Protein AF-A0A1M6EDE4-F1 (afdb_monomer_lite)

Structure (mmCIF, N/CA/C/O backbone):
data_AF-A0A1M6EDE4-F1
#
_entry.id   AF-A0A1M6EDE4-F1
#
loop_
_atom_site.group_PDB
_atom_site.id
_atom_site.type_symbol
_atom_site.label_atom_id
_atom_site.label_alt_id
_atom_site.label_comp_id
_atom_site.label_asym_id
_atom_site.label_entity_id
_atom_site.label_seq_id
_atom_site.pdbx_PDB_ins_code
_atom_site.Cartn_x
_atom_site.Cartn_y
_atom_site.Cartn_z
_atom_site.occupancy
_atom_site.B_iso_or_equiv
_atom_site.auth_seq_id
_atom_site.auth_comp_id
_atom_site.auth_asym_id
_atom_site.auth_atom_id
_atom_site.pdbx_PDB_model_num
ATOM 1 N N . MET A 1 1 ? 7.328 -3.875 -6.597 1.00 68.38 1 MET A N 1
ATOM 2 C CA . MET A 1 1 ? 8.265 -4.661 -7.456 1.00 68.38 1 MET A CA 1
ATOM 3 C C . MET A 1 1 ? 7.604 -5.070 -8.769 1.00 68.38 1 MET A C 1
ATOM 5 O O . MET A 1 1 ? 8.219 -4.905 -9.816 1.00 68.38 1 MET A O 1
ATOM 9 N N . LEU A 1 2 ? 6.360 -5.564 -8.739 1.00 80.81 2 LEU A N 1
ATOM 10 C CA . LEU A 1 2 ? 5.590 -5.895 -9.944 1.00 80.81 2 LEU A CA 1
ATOM 11 C C . LEU A 1 2 ? 5.330 -4.663 -10.833 1.00 80.81 2 LEU A C 1
ATOM 13 O O . LEU A 1 2 ? 5.333 -4.784 -12.054 1.00 80.81 2 LEU A O 1
ATOM 17 N N . GLU A 1 3 ? 5.218 -3.469 -10.242 1.00 81.69 3 GLU A N 1
ATOM 18 C CA . GLU A 1 3 ? 5.063 -2.211 -10.985 1.00 81.69 3 GLU A CA 1
ATOM 19 C C . GLU A 1 3 ? 6.219 -1.957 -11.960 1.00 81.69 3 GLU A C 1
ATOM 21 O O . GLU A 1 3 ? 5.980 -1.637 -13.119 1.00 81.69 3 GLU A O 1
ATOM 26 N N . PHE A 1 4 ? 7.470 -2.161 -11.531 1.00 80.00 4 PHE A N 1
ATOM 27 C CA . PHE A 1 4 ? 8.650 -1.978 -12.386 1.00 80.00 4 PHE A CA 1
ATOM 28 C C . PHE A 1 4 ? 8.667 -2.971 -13.557 1.00 80.00 4 PHE A C 1
ATOM 30 O O . PHE A 1 4 ? 9.014 -2.622 -14.687 1.00 80.00 4 PHE A O 1
ATOM 37 N N . LEU A 1 5 ? 8.227 -4.205 -13.309 1.00 82.88 5 LEU A N 1
ATOM 38 C CA . LEU A 1 5 ? 8.145 -5.248 -14.327 1.00 82.88 5 LEU A CA 1
ATOM 39 C C . LEU A 1 5 ? 7.060 -4.917 -15.368 1.00 82.88 5 LEU A C 1
ATOM 41 O O . LEU A 1 5 ? 7.326 -4.977 -16.566 1.00 82.88 5 LEU A O 1
ATOM 45 N N . LEU A 1 6 ? 5.882 -4.454 -14.935 1.00 83.06 6 LEU A N 1
ATOM 46 C CA . LEU A 1 6 ? 4.827 -3.997 -15.848 1.00 83.06 6 LEU A CA 1
ATOM 47 C C . LEU A 1 6 ? 5.241 -2.753 -16.643 1.00 83.06 6 LEU A C 1
ATOM 49 O O . LEU A 1 6 ? 5.020 -2.694 -17.853 1.00 83.06 6 LEU A O 1
ATOM 53 N N . CYS A 1 7 ? 5.882 -1.780 -15.992 1.00 83.06 7 CYS A N 1
ATOM 54 C CA . CYS A 1 7 ? 6.343 -0.565 -16.658 1.00 83.06 7 CYS A CA 1
ATOM 55 C C . CYS A 1 7 ? 7.411 -0.873 -17.711 1.00 83.06 7 CYS A C 1
ATOM 57 O O . CYS A 1 7 ? 7.319 -0.366 -18.829 1.00 83.06 7 CYS A O 1
ATOM 59 N N . SER A 1 8 ? 8.383 -1.739 -17.401 1.00 82.00 8 SER A N 1
ATOM 60 C CA . SER A 1 8 ? 9.416 -2.146 -18.362 1.00 82.00 8 SER A CA 1
ATOM 61 C C . SER A 1 8 ? 8.833 -2.928 -19.545 1.00 82.00 8 SER A C 1
ATOM 63 O O . SER A 1 8 ? 9.226 -2.699 -20.688 1.00 82.00 8 SER A O 1
ATOM 65 N N . MET A 1 9 ? 7.817 -3.766 -19.330 1.00 83.94 9 MET A N 1
ATOM 66 C CA . MET A 1 9 ? 7.137 -4.444 -20.436 1.00 83.94 9 MET A CA 1
ATOM 67 C C . MET A 1 9 ? 6.401 -3.462 -21.361 1.00 83.94 9 MET A C 1
ATOM 69 O O . MET A 1 9 ? 6.399 -3.653 -22.572 1.00 83.94 9 MET A O 1
ATOM 73 N N . PHE A 1 10 ? 5.814 -2.391 -20.823 1.00 82.69 10 PHE A N 1
ATOM 74 C CA . PHE A 1 10 ? 5.058 -1.421 -21.622 1.00 82.69 10 PHE A CA 1
ATOM 75 C C . PHE A 1 10 ? 5.901 -0.333 -22.287 1.00 82.69 10 PHE A C 1
ATOM 77 O O . PHE A 1 10 ? 5.466 0.228 -23.285 1.00 82.69 10 PHE A O 1
ATOM 84 N N . THR A 1 11 ? 7.077 -0.004 -21.756 1.00 84.19 11 THR A N 1
ATOM 85 C CA . THR A 1 11 ? 7.888 1.126 -22.253 1.00 84.19 11 THR A CA 1
ATOM 86 C C . THR A 1 11 ? 9.172 0.666 -22.935 1.00 84.19 11 THR A C 1
ATOM 88 O O . THR A 1 11 ? 9.487 1.114 -24.036 1.00 84.19 11 THR A O 1
ATOM 91 N N . LEU A 1 12 ? 9.883 -0.290 -22.336 1.00 82.38 12 LEU A N 1
ATOM 92 C CA . LEU A 1 12 ? 11.162 -0.792 -22.838 1.00 82.38 12 LEU A CA 1
ATOM 93 C C . LEU A 1 12 ? 10.975 -1.750 -24.020 1.00 82.38 12 LEU A C 1
ATOM 95 O O . LEU A 1 12 ? 11.701 -1.651 -25.006 1.00 82.38 12 LEU A O 1
ATOM 99 N N . LEU A 1 13 ? 9.985 -2.645 -23.956 1.00 81.00 13 LEU A N 1
ATOM 100 C CA . LEU A 1 13 ? 9.715 -3.625 -25.014 1.00 81.00 13 LEU A CA 1
ATOM 101 C C . LEU A 1 13 ? 9.319 -2.981 -26.358 1.00 81.00 13 LEU A C 1
ATOM 103 O O . LEU A 1 13 ? 9.913 -3.363 -27.369 1.00 81.00 13 LEU A O 1
ATOM 107 N N . PRO A 1 14 ? 8.387 -2.007 -26.431 1.00 79.81 14 PRO A N 1
ATOM 108 C CA . PRO A 1 14 ? 8.054 -1.368 -27.703 1.00 79.81 14 PRO A CA 1
ATOM 109 C C . PRO A 1 14 ? 9.154 -0.437 -28.225 1.00 79.81 14 PRO A C 1
ATOM 111 O O . PRO A 1 14 ? 9.394 -0.446 -29.432 1.00 79.81 14 PRO A O 1
ATOM 114 N N . ASP A 1 15 ? 9.863 0.314 -27.368 1.00 80.44 15 ASP A N 1
ATOM 115 C CA . ASP A 1 15 ? 10.998 1.151 -27.810 1.00 80.44 15 ASP A CA 1
ATOM 116 C C . ASP A 1 15 ? 12.123 0.275 -28.386 1.00 80.44 15 ASP A C 1
ATOM 118 O O . ASP A 1 15 ? 12.702 0.571 -29.436 1.00 80.44 15 ASP A O 1
ATOM 122 N N . TYR A 1 16 ? 12.348 -0.882 -27.762 1.00 78.50 16 TYR A N 1
ATOM 123 C CA . TYR A 1 16 ? 13.271 -1.889 -28.256 1.00 78.50 16 TYR A CA 1
ATOM 124 C C . TYR A 1 16 ? 12.825 -2.502 -29.594 1.00 78.50 16 TYR A C 1
ATOM 126 O O . TYR A 1 16 ? 13.614 -2.560 -30.544 1.00 78.50 16 TYR A O 1
ATOM 134 N N . LEU A 1 17 ? 11.563 -2.935 -29.704 1.00 77.56 17 LEU A N 1
ATOM 135 C CA . LEU A 1 17 ? 11.026 -3.529 -30.930 1.00 77.56 17 LEU A CA 1
ATOM 136 C C . LEU A 1 17 ? 11.050 -2.543 -32.097 1.00 77.56 17 LEU A C 1
ATOM 138 O O . LEU A 1 17 ? 11.425 -2.914 -33.208 1.00 77.56 17 LEU A O 1
ATOM 142 N N . TYR A 1 18 ? 10.679 -1.289 -31.850 1.00 78.69 18 TYR A N 1
ATOM 143 C CA . TYR A 1 18 ? 10.676 -0.239 -32.860 1.00 78.69 18 TYR A CA 1
ATOM 144 C C . TYR A 1 18 ? 12.073 -0.045 -33.454 1.00 78.69 18 TYR A C 1
ATOM 146 O O . TYR A 1 18 ? 12.239 -0.013 -34.672 1.00 78.69 18 TYR A O 1
ATOM 154 N N . ARG A 1 19 ? 13.108 -0.006 -32.613 1.00 75.31 19 ARG A N 1
ATOM 155 C CA . ARG A 1 19 ? 14.498 0.128 -33.073 1.00 75.31 19 ARG A CA 1
ATOM 156 C C . ARG A 1 19 ? 14.999 -1.121 -33.782 1.00 75.31 19 ARG A C 1
ATOM 158 O O . ARG A 1 19 ? 15.703 -1.014 -34.783 1.00 75.31 19 ARG A O 1
ATOM 165 N N . ARG A 1 20 ? 14.586 -2.304 -33.331 1.00 74.12 20 ARG A N 1
ATOM 166 C CA . ARG A 1 20 ? 14.947 -3.561 -33.991 1.00 74.12 20 ARG A CA 1
ATOM 167 C C . ARG A 1 20 ? 14.309 -3.700 -35.376 1.00 74.12 20 ARG A C 1
ATOM 169 O O . ARG A 1 20 ? 14.999 -4.093 -36.310 1.00 74.12 20 ARG A O 1
ATOM 176 N N . TYR A 1 21 ? 13.025 -3.369 -35.521 1.00 74.81 21 TYR A N 1
ATOM 177 C CA . TYR A 1 21 ? 12.277 -3.591 -36.763 1.00 74.81 21 TYR A CA 1
ATOM 178 C C . TYR A 1 21 ? 12.343 -2.428 -37.759 1.00 74.81 21 TYR A C 1
ATOM 180 O O . TYR A 1 21 ? 12.364 -2.684 -38.958 1.00 74.81 21 TYR A O 1
ATOM 188 N N . ARG A 1 22 ? 12.406 -1.165 -37.309 1.00 72.50 22 ARG A N 1
ATOM 189 C CA . ARG A 1 22 ? 12.527 -0.009 -38.221 1.00 72.50 22 ARG A CA 1
ATOM 190 C C . ARG A 1 22 ? 13.957 0.425 -38.498 1.00 72.50 22 ARG A C 1
ATOM 192 O O . ARG A 1 22 ? 14.225 0.878 -39.602 1.00 72.50 22 ARG A O 1
ATOM 199 N N . GLN A 1 23 ? 14.856 0.336 -37.518 1.00 67.88 23 GLN A N 1
ATOM 200 C CA . GLN A 1 23 ? 16.245 0.785 -37.692 1.00 67.88 23 GLN A CA 1
ATOM 201 C C . GLN A 1 23 ? 17.205 -0.369 -37.998 1.00 67.88 23 GLN A C 1
ATOM 203 O O . GLN A 1 23 ? 18.369 -0.121 -38.280 1.00 67.88 23 GLN A O 1
ATOM 208 N N . GLY A 1 24 ? 16.734 -1.623 -37.953 1.00 70.62 24 GLY A N 1
ATOM 209 C CA . GLY A 1 24 ? 17.531 -2.803 -38.299 1.00 70.62 24 GLY A CA 1
ATOM 210 C C . GLY A 1 24 ? 18.699 -3.085 -37.350 1.00 70.62 24 GLY A C 1
ATOM 211 O O . GLY A 1 24 ? 19.511 -3.960 -37.653 1.00 70.62 24 GLY A O 1
ATOM 212 N N . LYS A 1 25 ? 18.784 -2.376 -36.212 1.00 69.50 25 LYS A N 1
ATOM 213 C CA . LYS A 1 25 ? 19.949 -2.430 -35.326 1.00 69.50 25 LYS A CA 1
ATOM 214 C C . LYS A 1 25 ? 20.084 -3.796 -34.665 1.00 69.50 25 LYS A C 1
ATOM 216 O O . LYS A 1 25 ? 19.163 -4.269 -33.988 1.00 69.50 25 LYS A O 1
ATOM 221 N N . ARG A 1 26 ? 21.237 -4.443 -34.858 1.00 68.81 26 ARG A N 1
ATOM 222 C CA . ARG A 1 26 ? 21.506 -5.805 -34.361 1.00 68.81 26 ARG A CA 1
ATOM 223 C C . ARG A 1 26 ? 22.226 -5.776 -33.013 1.00 68.81 26 ARG A C 1
ATOM 225 O O . ARG A 1 26 ? 23.104 -4.950 -32.764 1.00 68.81 26 ARG A O 1
ATOM 232 N N . TRP A 1 27 ? 21.846 -6.704 -32.134 1.00 62.19 27 TRP A N 1
ATOM 233 C CA . TRP A 1 27 ? 22.474 -6.866 -30.820 1.00 62.19 27 TRP A CA 1
ATOM 234 C C . TRP A 1 27 ? 23.939 -7.279 -30.977 1.00 62.19 27 TRP A C 1
ATOM 236 O O . TRP A 1 27 ? 24.233 -8.200 -31.733 1.00 62.19 27 TRP A O 1
ATOM 246 N N . GLY A 1 28 ? 24.842 -6.591 -30.271 1.00 59.94 28 GLY A N 1
ATOM 247 C CA . GLY A 1 28 ? 26.267 -6.939 -30.204 1.00 59.94 28 GLY A CA 1
ATOM 248 C C . GLY A 1 28 ? 27.201 -6.250 -31.207 1.00 59.94 28 GLY A C 1
ATOM 249 O O . GLY A 1 28 ? 28.408 -6.364 -31.042 1.00 59.94 28 GLY A O 1
ATOM 250 N N . VAL A 1 29 ? 26.689 -5.505 -32.197 1.00 64.62 29 VAL A N 1
ATOM 251 C CA . VAL A 1 29 ? 27.534 -4.688 -33.101 1.00 64.62 29 VAL A CA 1
ATOM 252 C C . VAL A 1 29 ? 27.267 -3.196 -32.901 1.00 64.62 29 VAL A C 1
ATOM 254 O O . VAL A 1 29 ? 28.196 -2.419 -32.714 1.00 64.62 29 VAL A O 1
ATOM 257 N N . GLU A 1 30 ? 25.994 -2.796 -32.859 1.00 61.94 30 GLU A N 1
ATOM 258 C CA . GLU A 1 30 ? 25.596 -1.381 -32.745 1.00 61.94 30 GLU A CA 1
ATOM 259 C C . GLU A 1 30 ? 25.072 -1.024 -31.344 1.00 61.94 30 GLU A C 1
ATOM 261 O O . GLU A 1 30 ? 25.083 0.136 -30.939 1.00 61.94 30 GLU A O 1
ATOM 266 N N . LEU A 1 31 ? 24.638 -2.025 -30.573 1.00 66.12 31 LEU A N 1
ATOM 267 C CA . LEU A 1 31 ? 24.107 -1.883 -29.215 1.00 66.12 31 LEU A CA 1
ATOM 268 C C . LEU A 1 31 ? 25.131 -2.382 -28.189 1.00 66.12 31 LEU A C 1
ATOM 270 O O . LEU A 1 31 ? 24.973 -3.454 -27.610 1.00 66.12 31 LEU A O 1
ATOM 274 N N . ASN A 1 32 ? 26.188 -1.600 -27.973 1.00 71.38 32 ASN A N 1
ATOM 275 C CA . ASN A 1 32 ? 27.030 -1.737 -26.782 1.00 71.38 32 ASN A CA 1
ATOM 276 C C . ASN A 1 32 ? 26.314 -1.127 -25.561 1.00 71.38 32 ASN A C 1
ATOM 278 O O . ASN A 1 32 ? 25.442 -0.274 -25.740 1.00 71.38 32 ASN A O 1
ATOM 282 N N . PRO A 1 33 ? 26.670 -1.497 -24.317 1.00 67.19 33 PRO A N 1
ATOM 283 C CA . PRO A 1 33 ? 26.036 -0.954 -23.107 1.00 67.19 33 PRO A CA 1
ATOM 284 C C . PRO A 1 33 ? 26.074 0.584 -23.040 1.00 67.19 33 PRO A C 1
ATOM 286 O O . PRO A 1 33 ? 25.106 1.207 -22.610 1.00 67.19 33 PRO A O 1
ATOM 289 N N . TYR A 1 34 ? 27.136 1.206 -23.561 1.00 70.69 34 TYR A N 1
ATOM 290 C CA . TYR A 1 34 ? 27.232 2.663 -23.708 1.00 70.69 34 TYR A CA 1
ATOM 291 C C . TYR A 1 34 ? 26.229 3.231 -24.724 1.00 70.69 34 TYR A C 1
ATOM 293 O O . TYR A 1 34 ? 25.611 4.269 -24.487 1.00 70.69 34 TYR A O 1
ATOM 301 N N . THR A 1 35 ? 26.030 2.535 -25.842 1.00 72.06 35 THR A N 1
ATOM 302 C CA . THR A 1 35 ? 25.111 2.951 -26.905 1.00 72.06 35 THR A CA 1
ATOM 303 C C . THR A 1 35 ? 23.654 2.712 -26.518 1.00 72.06 35 THR A C 1
ATOM 305 O O . THR A 1 35 ? 22.797 3.509 -26.879 1.00 72.06 35 THR A O 1
ATOM 308 N N . ILE A 1 36 ? 23.364 1.676 -25.721 1.00 76.88 36 ILE A N 1
ATOM 309 C CA . ILE A 1 36 ? 22.031 1.403 -25.159 1.00 76.88 36 ILE A CA 1
ATOM 310 C C . ILE A 1 36 ? 21.516 2.599 -24.364 1.00 76.88 36 ILE A C 1
ATOM 312 O O . ILE A 1 36 ? 20.364 2.980 -24.537 1.00 76.88 36 ILE A O 1
ATOM 316 N N . TRP A 1 37 ? 22.357 3.222 -23.538 1.00 72.75 37 TRP A N 1
ATOM 317 C CA . TRP A 1 37 ? 21.936 4.376 -22.747 1.00 72.75 37 TRP A CA 1
ATOM 318 C C . TRP A 1 37 ? 21.553 5.580 -23.619 1.00 72.75 37 TRP A C 1
ATOM 320 O O . TRP A 1 37 ? 20.573 6.264 -23.334 1.00 72.75 37 TRP A O 1
ATOM 330 N N . PHE A 1 38 ? 22.306 5.836 -24.693 1.00 72.31 38 PHE A N 1
ATOM 331 C CA . PHE A 1 38 ? 22.056 6.967 -25.592 1.00 72.31 38 PHE A CA 1
ATOM 332 C C . PHE A 1 38 ? 20.897 6.721 -26.554 1.00 72.31 38 PHE A C 1
ATOM 334 O O . PHE A 1 38 ? 20.047 7.591 -26.742 1.00 72.31 38 PHE A O 1
ATOM 341 N N . GLU A 1 39 ? 20.847 5.534 -27.147 1.00 76.56 39 GLU A N 1
ATOM 342 C CA . GLU A 1 39 ? 19.786 5.137 -28.061 1.00 76.56 39 GLU A CA 1
ATOM 343 C C . GLU A 1 39 ? 18.479 4.990 -27.289 1.00 76.56 39 GLU A C 1
ATOM 345 O O . GLU A 1 39 ? 17.526 5.717 -27.549 1.00 76.56 39 GLU A O 1
ATOM 350 N N . LEU A 1 40 ? 18.448 4.134 -26.273 1.00 80.25 40 LEU A N 1
ATOM 351 C CA . LEU A 1 40 ? 17.251 3.762 -25.517 1.00 80.25 40 LEU A CA 1
ATOM 352 C C . LEU A 1 40 ? 16.902 4.757 -24.397 1.00 80.25 40 LEU A C 1
ATOM 354 O O . LEU A 1 40 ? 16.120 4.428 -23.504 1.00 80.25 40 LEU A O 1
ATOM 358 N N . ARG A 1 41 ? 17.452 5.984 -24.438 1.00 81.94 41 ARG A N 1
ATOM 359 C CA . ARG A 1 41 ? 17.226 7.012 -23.409 1.00 81.94 41 ARG A CA 1
ATOM 360 C C . ARG A 1 41 ? 15.744 7.251 -23.174 1.00 81.94 41 ARG A C 1
ATOM 362 O O . ARG A 1 41 ? 15.315 7.274 -22.031 1.00 81.94 41 ARG A O 1
ATOM 369 N N . TRP A 1 42 ? 14.977 7.397 -24.251 1.00 80.19 42 TRP A N 1
ATOM 370 C CA . TRP A 1 42 ? 13.540 7.656 -24.177 1.00 80.19 42 TRP A CA 1
ATOM 371 C C . TRP A 1 42 ? 12.761 6.491 -23.562 1.00 80.19 42 TRP A C 1
ATOM 373 O O . TRP A 1 42 ? 11.872 6.730 -22.751 1.00 80.19 42 TRP A O 1
ATOM 383 N N . GLY A 1 43 ? 13.126 5.243 -23.868 1.00 84.94 43 GLY A N 1
ATOM 384 C CA . GLY A 1 43 ? 12.527 4.067 -23.231 1.00 84.94 43 GLY A CA 1
ATOM 385 C C . GLY A 1 43 ? 12.823 4.005 -21.730 1.00 84.94 43 GLY A C 1
ATOM 386 O O . GLY A 1 43 ? 11.921 3.789 -20.927 1.00 84.94 43 GLY A O 1
ATOM 387 N N . ILE A 1 44 ? 14.070 4.269 -21.326 1.00 84.81 44 ILE A N 1
ATOM 388 C CA . ILE A 1 44 ? 14.478 4.228 -19.912 1.00 84.81 44 ILE A CA 1
ATOM 389 C C . ILE A 1 44 ? 13.866 5.394 -19.121 1.00 84.81 44 ILE A C 1
ATOM 391 O O . ILE A 1 44 ? 13.353 5.185 -18.021 1.00 84.81 44 ILE A O 1
ATOM 395 N N . THR A 1 45 ? 13.875 6.616 -19.664 1.00 87.62 45 THR A N 1
ATOM 396 C CA . THR A 1 45 ? 13.308 7.787 -18.977 1.00 87.62 45 THR A CA 1
ATOM 397 C C . THR A 1 45 ? 11.797 7.673 -18.826 1.00 87.62 45 THR A C 1
ATOM 399 O O . THR A 1 45 ? 11.282 7.941 -17.743 1.00 87.62 45 THR A O 1
ATOM 402 N N . THR A 1 46 ? 11.083 7.231 -19.865 1.00 87.25 46 THR A N 1
ATOM 403 C CA . THR A 1 46 ? 9.632 7.007 -19.778 1.00 87.25 46 THR A CA 1
ATOM 404 C C . THR A 1 46 ? 9.295 5.866 -18.828 1.00 87.25 46 THR A C 1
ATOM 406 O O . THR A 1 46 ? 8.364 6.017 -18.043 1.00 87.25 46 THR A O 1
ATOM 409 N N . CYS A 1 47 ? 10.080 4.782 -18.810 1.00 89.06 47 CYS A N 1
ATOM 410 C CA . CYS A 1 47 ? 9.922 3.706 -17.833 1.00 89.06 47 CYS A CA 1
ATOM 411 C C . CYS A 1 47 ? 10.032 4.235 -16.399 1.00 89.06 47 CYS A C 1
ATOM 413 O O . CYS A 1 47 ? 9.149 3.974 -15.586 1.00 89.06 47 CYS A O 1
ATOM 415 N N . LEU A 1 48 ? 11.080 5.008 -16.086 1.00 88.94 48 LEU A N 1
ATOM 416 C CA . LEU A 1 48 ? 11.268 5.563 -14.743 1.00 88.94 48 LEU A CA 1
ATOM 417 C C . LEU A 1 48 ? 10.139 6.521 -14.354 1.00 88.94 48 LEU A C 1
ATOM 419 O O . LEU A 1 48 ? 9.576 6.388 -13.269 1.00 88.94 48 LEU A O 1
ATOM 423 N N . ILE A 1 49 ? 9.755 7.437 -15.244 1.00 91.75 49 ILE A N 1
ATOM 424 C CA . ILE A 1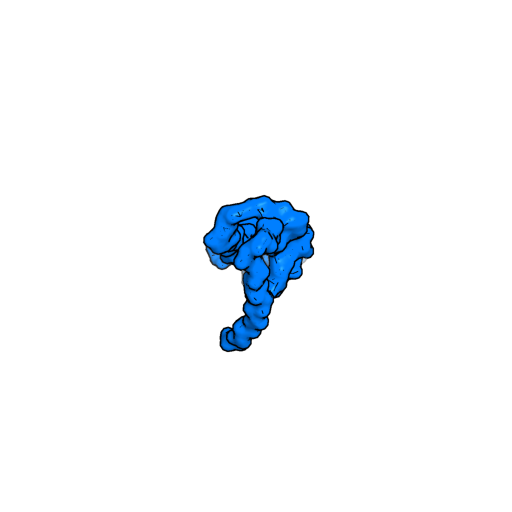 49 ? 8.653 8.370 -14.978 1.00 91.75 49 ILE A CA 1
ATOM 425 C C . ILE A 1 49 ? 7.354 7.598 -14.718 1.00 91.75 49 ILE A C 1
ATOM 427 O O . ILE A 1 49 ? 6.703 7.834 -13.704 1.00 91.75 49 ILE A O 1
ATOM 431 N N . LEU A 1 50 ? 7.019 6.626 -15.572 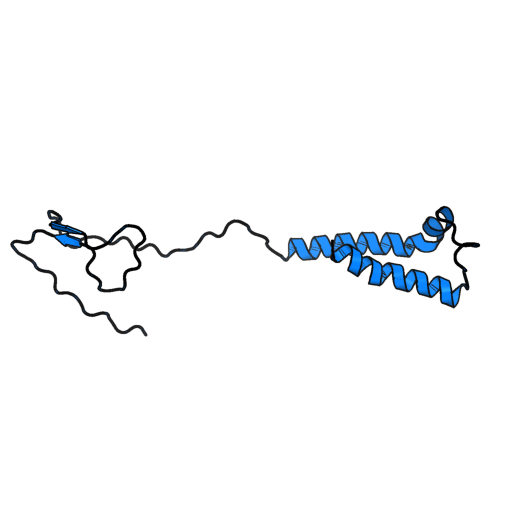1.00 90.75 50 LEU A N 1
ATOM 432 C CA . LEU A 1 50 ? 5.795 5.836 -15.448 1.00 90.75 50 LEU A CA 1
ATOM 433 C C . LEU A 1 50 ? 5.784 5.014 -14.153 1.00 90.75 50 LEU A C 1
ATOM 435 O O . LEU A 1 50 ? 4.760 4.975 -13.476 1.00 90.75 50 LEU A O 1
ATOM 439 N N . THR A 1 51 ? 6.922 4.436 -13.748 1.00 90.25 51 THR A N 1
ATOM 440 C CA . THR A 1 51 ? 7.020 3.732 -12.458 1.00 90.25 51 THR A CA 1
ATOM 441 C C . THR A 1 51 ? 6.760 4.650 -11.274 1.00 90.25 51 THR A C 1
ATOM 443 O O . THR A 1 51 ? 5.998 4.272 -10.390 1.00 90.25 51 THR A O 1
ATOM 446 N N . ILE A 1 52 ? 7.336 5.856 -11.264 1.00 91.50 52 ILE A N 1
ATOM 447 C CA . ILE A 1 52 ? 7.115 6.823 -10.184 1.00 91.50 52 ILE A CA 1
ATOM 448 C C . ILE A 1 52 ? 5.636 7.198 -10.142 1.00 91.50 52 ILE A C 1
ATOM 450 O O . ILE A 1 52 ? 5.022 7.088 -9.088 1.00 91.50 52 ILE A O 1
ATOM 454 N N . THR A 1 53 ? 5.039 7.552 -11.283 1.00 90.94 53 THR A N 1
ATOM 455 C CA . THR A 1 53 ? 3.617 7.910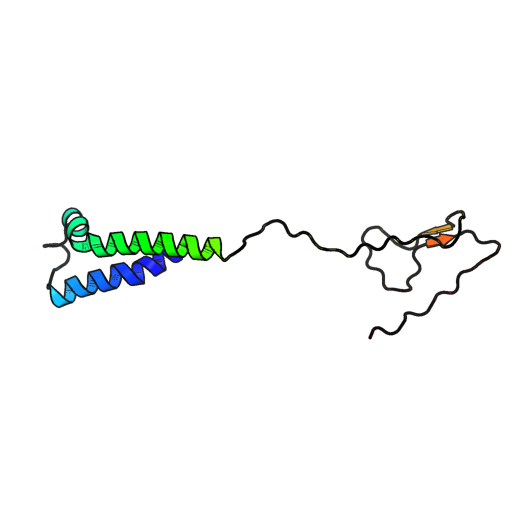 -11.360 1.00 90.94 53 THR A CA 1
ATOM 456 C C . THR A 1 53 ? 2.710 6.786 -10.866 1.00 90.94 53 THR A C 1
ATOM 458 O O . THR A 1 53 ? 1.771 7.044 -10.117 1.00 90.94 53 THR A O 1
ATOM 461 N N . LEU A 1 54 ? 2.986 5.542 -11.255 1.00 89.44 54 LEU A N 1
ATOM 462 C CA . LEU A 1 54 ? 2.157 4.391 -10.914 1.00 89.44 54 LEU A CA 1
ATOM 463 C C . LEU A 1 54 ? 2.294 4.015 -9.433 1.00 89.44 54 LEU A C 1
ATOM 465 O O . LEU A 1 54 ? 1.283 3.787 -8.776 1.00 89.44 54 LEU A O 1
ATOM 469 N N . ILE A 1 55 ? 3.511 4.053 -8.885 1.00 88.38 55 ILE A N 1
ATOM 470 C CA . ILE A 1 55 ? 3.757 3.922 -7.442 1.00 88.38 55 ILE A CA 1
ATOM 471 C C . ILE A 1 55 ? 2.987 5.017 -6.697 1.00 88.38 55 ILE A C 1
ATOM 473 O O . ILE A 1 55 ? 2.187 4.711 -5.816 1.00 88.38 55 ILE A O 1
ATOM 477 N N . THR A 1 56 ? 3.161 6.289 -7.071 1.00 88.31 56 THR A N 1
ATOM 478 C CA . THR A 1 56 ? 2.471 7.402 -6.409 1.00 88.31 56 THR A CA 1
ATOM 479 C C . THR A 1 56 ? 0.957 7.233 -6.463 1.00 88.31 56 THR A C 1
ATOM 481 O O . THR A 1 56 ? 0.318 7.352 -5.428 1.00 88.31 56 THR A O 1
ATOM 484 N N . ALA A 1 57 ? 0.378 6.903 -7.619 1.00 88.69 57 ALA A N 1
ATOM 485 C CA . ALA A 1 57 ? -1.063 6.709 -7.754 1.00 88.69 57 ALA A CA 1
ATOM 486 C C . ALA A 1 57 ? -1.573 5.543 -6.894 1.00 88.69 57 ALA A C 1
ATOM 488 O O . ALA A 1 57 ? -2.541 5.711 -6.156 1.00 88.69 57 ALA A O 1
ATOM 489 N N . ILE A 1 58 ? -0.913 4.382 -6.941 1.00 87.06 58 ILE A N 1
ATOM 490 C CA . ILE A 1 58 ? -1.322 3.216 -6.150 1.00 87.06 58 ILE A CA 1
ATOM 491 C C . ILE A 1 58 ? -1.271 3.546 -4.663 1.00 87.06 58 ILE A C 1
ATOM 493 O O . ILE A 1 58 ? -2.263 3.349 -3.975 1.00 87.06 58 ILE A O 1
ATOM 497 N N . PHE A 1 59 ? -0.160 4.082 -4.161 1.00 81.69 59 PHE A N 1
ATOM 498 C CA . PHE A 1 59 ? -0.029 4.359 -2.729 1.00 81.69 59 PHE A CA 1
ATOM 499 C C . PHE A 1 59 ? -0.873 5.545 -2.263 1.00 81.69 59 PHE A C 1
ATOM 501 O O . PHE A 1 59 ? -1.317 5.556 -1.119 1.00 81.69 59 PHE A O 1
ATOM 508 N N . TYR A 1 60 ? -1.127 6.525 -3.129 1.00 83.06 60 TYR A N 1
ATOM 509 C CA . TYR A 1 60 ? -2.003 7.645 -2.803 1.00 83.06 60 TYR A CA 1
ATOM 510 C C . TYR A 1 60 ? -3.468 7.206 -2.682 1.00 83.06 60 TYR A C 1
ATOM 512 O O . TYR A 1 60 ? -4.172 7.666 -1.786 1.00 83.06 60 TYR A O 1
ATOM 520 N N . TYR A 1 61 ? -3.925 6.296 -3.549 1.00 81.62 61 TYR A N 1
ATOM 521 C CA . TYR A 1 61 ? -5.313 5.820 -3.557 1.00 81.62 61 TYR A CA 1
ATOM 522 C C . TYR A 1 61 ? -5.551 4.520 -2.780 1.00 81.62 61 TYR A C 1
ATOM 524 O O . TYR A 1 61 ? -6.704 4.165 -2.546 1.00 81.62 61 TYR A O 1
ATOM 532 N N . HIS A 1 62 ? -4.504 3.813 -2.357 1.00 78.88 62 HIS A N 1
ATOM 533 C CA . HIS A 1 62 ? -4.605 2.614 -1.530 1.00 78.88 62 HIS A CA 1
ATOM 534 C C . HIS A 1 62 ? -4.235 2.947 -0.076 1.00 78.88 62 HIS A C 1
ATOM 536 O O . HIS A 1 62 ? -3.056 2.872 0.289 1.00 78.88 62 HIS A O 1
ATOM 542 N N . PRO A 1 63 ? -5.212 3.303 0.781 1.00 71.50 63 PRO A N 1
ATOM 543 C CA . PRO A 1 63 ? -4.960 3.524 2.196 1.00 71.50 63 PRO A CA 1
ATOM 544 C C . PRO A 1 63 ? -4.582 2.198 2.867 1.00 71.50 63 PRO A C 1
ATOM 546 O O . PRO A 1 63 ? -5.428 1.448 3.346 1.00 71.50 63 PRO A O 1
ATOM 549 N N . SER A 1 64 ? -3.284 1.908 2.928 1.00 64.50 64 SER A N 1
ATOM 550 C CA . SER A 1 64 ? -2.736 0.839 3.764 1.00 64.50 64 SER A CA 1
ATOM 551 C C . SER A 1 64 ? -2.674 1.327 5.208 1.00 64.50 64 SER A C 1
ATOM 553 O O . SER A 1 64 ? -1.613 1.698 5.706 1.00 64.50 64 SER A O 1
ATOM 555 N N . THR A 1 65 ? -3.823 1.383 5.882 1.00 63.84 65 THR A N 1
ATOM 556 C CA . THR A 1 65 ? -3.841 1.627 7.327 1.00 63.84 65 THR A CA 1
ATOM 557 C C . THR A 1 65 ? -3.584 0.313 8.060 1.00 63.84 65 THR A C 1
ATOM 559 O O . THR A 1 65 ? -4.254 -0.688 7.822 1.00 63.84 65 THR A O 1
ATOM 562 N N . THR A 1 66 ? -2.602 0.300 8.958 1.00 66.81 66 THR A N 1
ATOM 563 C CA . THR A 1 66 ? -2.361 -0.820 9.883 1.00 66.81 66 THR A CA 1
ATOM 564 C C . THR A 1 66 ? -3.199 -0.702 11.158 1.00 66.81 66 THR A C 1
ATOM 566 O O . THR A 1 66 ? -3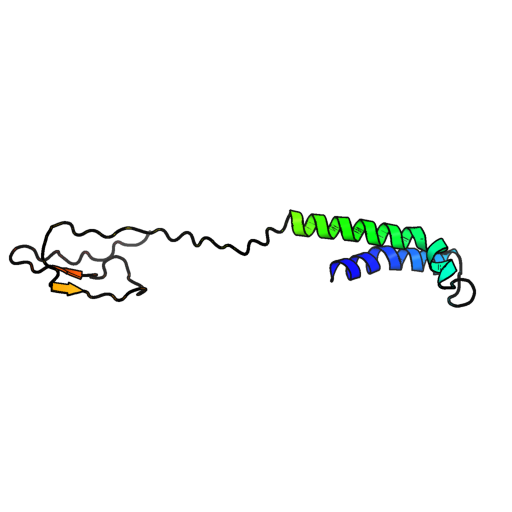.261 -1.643 11.945 1.00 66.81 66 THR A O 1
ATOM 569 N N . ASN A 1 67 ? -3.865 0.441 11.360 1.00 62.88 67 ASN A N 1
ATOM 570 C CA . ASN A 1 67 ? -4.689 0.716 12.529 1.00 62.88 67 ASN A CA 1
ATOM 571 C C . ASN A 1 67 ? -6.163 0.458 12.212 1.00 62.88 67 ASN A C 1
ATOM 573 O O . ASN A 1 67 ? -6.855 1.309 11.652 1.00 62.88 67 ASN A O 1
ATOM 577 N N . VAL A 1 68 ? -6.643 -0.722 12.601 1.00 60.53 68 VAL A N 1
ATOM 578 C CA . VAL A 1 68 ? -8.073 -1.036 12.636 1.00 60.53 68 VAL A CA 1
ATOM 579 C C . VAL A 1 68 ? -8.601 -0.627 14.008 1.00 60.53 68 VAL A C 1
ATOM 581 O O . VAL A 1 68 ? -8.428 -1.343 14.993 1.00 60.53 68 VAL A O 1
ATOM 584 N N . LEU A 1 69 ? -9.255 0.533 14.086 1.00 63.53 69 LEU A N 1
ATOM 585 C CA . LEU A 1 69 ? -10.144 0.824 15.208 1.00 63.53 69 LEU A CA 1
ATOM 586 C C . LEU A 1 69 ? -11.385 -0.045 15.019 1.00 63.53 69 LEU A C 1
ATOM 588 O O . LEU A 1 69 ? -12.277 0.294 14.242 1.00 63.53 69 LEU A O 1
ATOM 592 N N . SER A 1 70 ? -11.418 -1.199 15.686 1.00 61.88 70 SER A N 1
ATOM 593 C CA . SER A 1 70 ? -12.634 -2.002 15.739 1.00 61.88 70 SER A CA 1
ATOM 594 C C . SER A 1 70 ? -13.683 -1.199 16.500 1.00 61.88 70 SER A C 1
ATOM 596 O O . SER A 1 70 ? -13.607 -1.056 17.722 1.00 61.88 70 SER A O 1
ATOM 598 N N . ALA A 1 71 ? -14.624 -0.611 15.764 1.00 60.78 71 ALA A N 1
ATOM 599 C CA . ALA A 1 71 ? -15.739 0.137 16.318 1.00 60.78 71 ALA A CA 1
ATOM 600 C C . ALA A 1 71 ? -16.717 -0.839 16.985 1.00 60.78 71 ALA A C 1
ATOM 602 O O . ALA A 1 71 ? -17.779 -1.158 16.453 1.00 60.78 71 ALA A O 1
ATOM 603 N N . PHE A 1 72 ? -16.347 -1.357 18.155 1.00 65.69 72 PHE A N 1
ATOM 604 C CA . PHE A 1 72 ? -17.275 -2.090 18.995 1.00 65.69 72 PHE A CA 1
ATOM 605 C C . PHE A 1 72 ? -18.229 -1.084 19.633 1.00 65.69 72 PHE A C 1
ATOM 607 O O . PHE A 1 72 ? -17.808 -0.179 20.354 1.00 65.69 72 PHE A O 1
ATOM 614 N N . ARG A 1 73 ? -19.530 -1.241 19.375 1.00 72.81 73 ARG A N 1
ATOM 615 C CA . ARG A 1 73 ? -20.560 -0.534 20.134 1.00 72.81 73 ARG A CA 1
ATOM 616 C C . ARG A 1 73 ? -20.581 -1.118 21.543 1.00 72.81 73 ARG A C 1
ATOM 618 O O . ARG A 1 73 ? -21.198 -2.154 21.776 1.00 72.81 73 ARG A O 1
ATOM 625 N N . THR A 1 74 ? -19.891 -0.471 22.472 1.00 77.38 74 THR A N 1
ATOM 626 C CA . THR A 1 74 ? -19.949 -0.823 23.887 1.00 77.38 74 THR A CA 1
ATOM 627 C C . THR A 1 74 ? -21.221 -0.241 24.496 1.00 77.38 74 THR A C 1
ATOM 629 O O . THR A 1 74 ? -21.527 0.941 24.345 1.00 77.38 74 THR A O 1
ATOM 632 N N . VAL A 1 75 ? -22.003 -1.091 25.156 1.00 79.44 75 VAL A N 1
ATOM 633 C CA . VAL A 1 75 ? -23.154 -0.675 25.959 1.00 79.44 75 VAL A CA 1
ATOM 634 C C . VAL A 1 75 ? -22.844 -1.062 27.392 1.00 79.44 75 VAL A C 1
ATOM 636 O O . VAL A 1 75 ? -22.608 -2.233 27.681 1.00 79.44 75 VAL A O 1
ATOM 639 N N . THR A 1 76 ? -22.810 -0.077 28.284 1.00 80.81 76 THR A N 1
ATOM 640 C CA . THR A 1 76 ? -22.632 -0.335 29.711 1.00 80.81 76 THR A CA 1
ATOM 641 C C . THR A 1 76 ? -23.911 -0.955 30.257 1.00 80.81 76 THR A C 1
ATOM 643 O O . THR A 1 76 ? -24.990 -0.387 30.105 1.00 80.81 76 THR A O 1
ATOM 646 N N . ILE A 1 77 ? -23.795 -2.117 30.894 1.00 80.94 77 ILE A N 1
ATOM 647 C CA . ILE A 1 77 ? -24.918 -2.794 31.542 1.00 80.94 77 ILE A CA 1
ATOM 648 C C . ILE A 1 77 ? -24.912 -2.378 33.009 1.00 80.94 77 ILE A C 1
ATOM 650 O O . ILE A 1 77 ? -23.931 -2.609 33.715 1.00 80.94 77 ILE A O 1
ATOM 654 N N . LEU A 1 78 ? -25.992 -1.736 33.451 1.00 82.69 78 LEU A N 1
ATOM 655 C CA . LEU A 1 78 ? -26.175 -1.304 34.832 1.00 82.69 78 LEU A CA 1
ATOM 656 C C . LEU A 1 78 ? -27.330 -2.079 35.462 1.00 82.69 78 LEU A C 1
ATOM 658 O O . LEU A 1 78 ? -28.313 -2.401 34.800 1.00 82.69 78 LEU A O 1
ATOM 662 N N . SER A 1 79 ? -27.204 -2.356 36.755 1.00 80.81 79 SER A N 1
ATOM 663 C CA . SER A 1 79 ? -28.316 -2.855 37.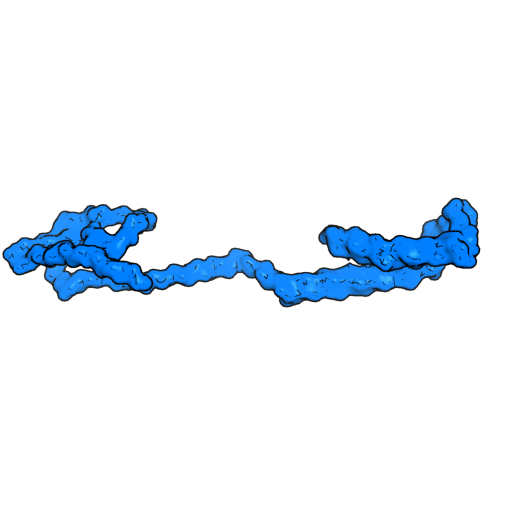551 1.00 80.81 79 SER A CA 1
ATOM 664 C C . SER A 1 79 ? -29.402 -1.785 37.710 1.00 80.81 79 SER A C 1
ATOM 666 O O . SER A 1 79 ? -29.090 -0.633 38.004 1.00 80.81 79 SER A O 1
ATOM 668 N N . GLU A 1 80 ? -30.674 -2.170 37.605 1.00 77.69 80 GLU A N 1
ATOM 669 C CA . GLU A 1 80 ? -31.804 -1.278 37.907 1.00 77.69 80 GLU A CA 1
ATOM 670 C C . GLU A 1 80 ? -31.859 -0.854 39.388 1.00 77.69 80 GLU A C 1
ATOM 672 O O . GLU A 1 80 ? -32.431 0.185 39.711 1.00 77.69 80 GLU A O 1
ATOM 677 N N . GLY A 1 81 ? -31.252 -1.627 40.298 1.00 75.25 81 GLY A N 1
ATOM 678 C CA . GLY A 1 81 ? -31.251 -1.358 41.739 1.00 75.25 81 GLY A CA 1
ATOM 679 C C . GLY A 1 81 ? -29.898 -1.592 42.416 1.00 75.25 81 GLY A C 1
ATOM 680 O O . GLY A 1 81 ? -29.044 -2.331 41.926 1.00 75.25 81 GLY A O 1
ATOM 681 N N . GLY A 1 82 ? -29.687 -0.966 43.574 1.00 74.25 82 GLY A N 1
ATOM 682 C CA . GLY A 1 82 ? -28.519 -1.235 44.419 1.00 74.25 82 GLY A CA 1
ATOM 683 C C . GLY A 1 82 ? -28.698 -2.515 45.242 1.00 74.25 82 GLY A C 1
ATOM 684 O O . GLY A 1 82 ? -29.771 -2.746 45.795 1.00 74.25 82 GLY A O 1
ATOM 685 N N . GLY A 1 83 ? -27.655 -3.341 45.358 1.00 77.50 83 GLY A N 1
ATOM 686 C CA . GLY A 1 83 ? -27.712 -4.584 46.131 1.00 77.50 83 GLY A CA 1
ATOM 687 C C . GLY A 1 83 ? -26.402 -5.373 46.120 1.00 77.50 83 GLY A C 1
ATOM 688 O O . GLY A 1 83 ? -25.464 -5.036 45.398 1.00 77.50 83 GLY A O 1
ATOM 689 N N . ARG A 1 84 ? -26.324 -6.432 46.938 1.00 80.62 84 ARG A N 1
ATOM 690 C CA . ARG A 1 84 ? -25.188 -7.369 46.931 1.00 80.62 84 ARG A CA 1
ATOM 691 C C . ARG A 1 84 ? -25.335 -8.337 45.757 1.00 80.62 84 ARG A C 1
ATOM 693 O O . ARG A 1 84 ? -26.403 -8.909 45.566 1.00 80.62 84 ARG A O 1
ATOM 700 N N . VAL A 1 85 ? -24.260 -8.552 45.002 1.00 83.00 85 VAL A N 1
ATOM 701 C CA . VAL A 1 85 ? -24.215 -9.577 43.948 1.00 83.00 85 VAL A CA 1
ATOM 702 C C . VAL A 1 85 ? -24.099 -10.957 44.598 1.00 83.00 85 VAL A C 1
ATOM 704 O O . VAL A 1 85 ? -23.211 -11.182 45.417 1.00 83.00 85 VAL A O 1
ATOM 707 N N . SER A 1 86 ? -25.013 -11.859 44.250 1.00 84.88 86 SER A N 1
ATOM 708 C CA . SER A 1 86 ? -25.048 -13.249 44.715 1.00 84.88 86 SER A CA 1
ATOM 709 C C . SER A 1 86 ? -24.209 -14.154 43.811 1.00 84.88 86 SER A C 1
ATOM 711 O O . SER A 1 86 ? -23.377 -14.920 44.297 1.00 84.88 86 SER A O 1
ATOM 713 N N . LYS A 1 87 ? -24.393 -14.045 42.487 1.00 80.31 87 LYS A N 1
ATOM 714 C CA . LYS A 1 87 ? -23.703 -14.872 41.483 1.00 80.31 87 LYS A CA 1
ATOM 715 C C . LYS A 1 87 ? -23.420 -14.090 40.205 1.00 80.31 87 LYS A C 1
ATOM 717 O O . LYS A 1 87 ? -24.198 -13.219 39.825 1.00 80.31 87 LYS A O 1
ATOM 722 N N . VAL A 1 88 ? -22.330 -14.442 39.528 1.00 87.19 88 VAL A N 1
ATOM 723 C CA . VAL A 1 88 ? -21.973 -13.952 38.189 1.00 87.19 88 VAL A CA 1
ATOM 724 C C . VAL A 1 88 ? -21.958 -15.161 37.257 1.00 87.19 88 VAL A C 1
ATOM 726 O O . VAL A 1 88 ? -21.341 -16.170 37.588 1.00 87.19 88 VAL A O 1
ATOM 729 N N . TYR A 1 89 ? -22.686 -15.082 36.144 1.00 84.81 89 TYR A N 1
ATOM 730 C CA . TYR A 1 89 ? -22.882 -16.192 35.202 1.00 84.81 89 TYR A CA 1
ATOM 731 C C . TYR A 1 89 ? -21.990 -16.098 33.959 1.00 84.81 89 TYR A C 1
ATOM 733 O O . TYR A 1 89 ? -22.008 -17.011 33.136 1.00 84.81 89 TYR A O 1
ATOM 741 N N . VAL A 1 90 ? -21.242 -15.001 33.811 1.00 86.75 90 VAL A N 1
ATOM 742 C CA . VAL A 1 90 ? -20.427 -14.719 32.627 1.00 86.75 90 VAL A CA 1
ATOM 743 C C . VAL A 1 90 ? -18.951 -14.557 32.970 1.00 86.75 90 VAL A C 1
ATOM 745 O O . VAL A 1 90 ? -18.604 -13.978 34.000 1.00 86.75 90 VAL A O 1
ATOM 748 N N . ASP A 1 91 ? -18.098 -15.013 32.059 1.00 86.12 91 ASP A N 1
ATOM 749 C CA . ASP A 1 91 ? -16.657 -14.782 32.082 1.00 86.12 91 ASP A CA 1
ATOM 750 C C . ASP A 1 91 ? -16.259 -13.606 31.174 1.00 86.12 91 ASP A C 1
ATOM 752 O O . ASP A 1 91 ? -16.975 -13.214 30.244 1.00 86.12 91 ASP A O 1
ATOM 756 N N . ASN A 1 92 ? -15.076 -13.037 31.418 1.00 84.00 92 ASN A N 1
ATOM 757 C CA . ASN A 1 92 ? -14.533 -11.984 30.559 1.00 84.00 92 ASN A CA 1
ATOM 758 C C . ASN A 1 92 ? -14.354 -12.496 29.120 1.00 84.00 92 ASN A C 1
ATOM 760 O O . ASN A 1 92 ? -13.825 -13.582 28.895 1.00 84.00 92 ASN A O 1
ATOM 764 N N . ASN A 1 93 ? -14.759 -11.678 28.144 1.00 83.00 93 ASN A N 1
ATOM 765 C CA . ASN A 1 93 ? -14.743 -11.980 26.705 1.00 83.00 93 ASN A CA 1
ATOM 766 C C . ASN A 1 93 ? -15.689 -13.114 26.257 1.00 83.00 93 ASN A C 1
ATOM 768 O O . ASN A 1 93 ? -15.585 -13.581 25.121 1.00 83.00 93 ASN A O 1
ATOM 772 N N . GLN A 1 94 ? -16.637 -13.533 27.097 1.00 84.94 94 GLN A N 1
ATOM 773 C CA . GLN A 1 94 ? -17.670 -14.481 26.693 1.00 84.94 94 GLN A CA 1
ATOM 774 C C . GLN A 1 94 ? -18.684 -13.837 25.736 1.00 84.94 94 GLN A C 1
ATOM 776 O O . GLN A 1 94 ? -19.116 -12.698 25.916 1.00 84.94 94 GLN A O 1
ATOM 781 N N . ILE A 1 95 ? -19.095 -14.592 24.717 1.00 84.19 95 ILE A N 1
ATOM 782 C CA . ILE A 1 95 ? -20.170 -14.191 23.806 1.00 84.19 95 ILE A CA 1
ATOM 783 C C . ILE A 1 95 ? -21.508 -14.449 24.504 1.00 84.19 95 ILE A C 1
ATOM 785 O O . ILE A 1 95 ? -21.826 -15.593 24.826 1.00 84.19 95 ILE A O 1
ATOM 789 N N . VAL A 1 96 ? -22.289 -13.390 24.708 1.00 83.25 96 VAL A N 1
ATOM 790 C CA . VAL A 1 96 ? -23.622 -13.430 25.328 1.00 83.25 96 VAL A CA 1
ATOM 791 C C . VAL A 1 96 ? -24.672 -12.934 24.338 1.00 83.25 96 VAL A C 1
ATOM 793 O O . VAL A 1 96 ? -24.398 -12.043 23.528 1.00 83.25 96 VAL A O 1
ATOM 796 N N . LYS A 1 97 ? -25.872 -13.515 24.362 1.00 84.38 97 LYS A N 1
ATOM 797 C CA . LYS A 1 97 ? -27.011 -13.055 23.558 1.00 84.38 97 LYS A CA 1
ATOM 798 C C . LYS A 1 97 ? -27.881 -12.104 24.374 1.00 84.38 97 LYS A C 1
ATOM 800 O O . LYS A 1 97 ? -27.853 -12.086 25.603 1.00 84.38 97 LYS A O 1
ATOM 805 N N . ALA A 1 98 ? -28.676 -11.295 23.676 1.00 81.75 98 ALA A N 1
ATOM 806 C CA . ALA A 1 98 ? -29.652 -10.435 24.331 1.00 81.75 98 ALA A CA 1
ATOM 807 C C . ALA A 1 98 ? -30.656 -11.287 25.130 1.00 81.75 98 ALA A C 1
ATOM 809 O O . ALA A 1 98 ? -31.323 -12.148 24.559 1.00 81.75 98 ALA A O 1
ATOM 810 N N . GLY A 1 99 ? -30.752 -11.027 26.436 1.00 80.75 99 GLY A N 1
ATOM 811 C CA . GLY A 1 99 ? -31.628 -11.754 27.360 1.00 80.75 99 GLY A CA 1
ATOM 812 C C . GLY A 1 99 ? -30.929 -12.810 28.222 1.00 80.75 99 GLY A C 1
ATOM 813 O O . GLY A 1 99 ? -31.551 -13.308 29.159 1.00 80.75 99 GLY A O 1
ATOM 814 N N . ASP A 1 100 ? -29.654 -13.125 27.970 1.00 82.88 100 ASP A N 1
ATOM 815 C CA . ASP A 1 100 ? -28.912 -14.061 28.819 1.00 82.88 100 ASP A CA 1
ATOM 816 C C . ASP A 1 100 ? -28.643 -13.449 30.212 1.00 82.88 100 ASP A C 1
ATOM 818 O O . ASP A 1 100 ? -28.298 -12.266 30.315 1.00 82.88 100 ASP A O 1
ATOM 822 N N . PRO A 1 101 ? -28.789 -14.223 31.305 1.00 82.25 101 PRO A N 1
ATOM 823 C CA . PRO A 1 101 ? -28.518 -13.736 32.651 1.00 82.25 101 PRO A CA 1
ATOM 824 C C . PRO A 1 101 ? -27.016 -13.491 32.837 1.00 82.25 101 PRO A C 1
ATOM 826 O O . PRO A 1 101 ? -26.203 -14.389 32.648 1.00 82.25 101 PRO A O 1
ATOM 829 N N . ILE A 1 102 ? -26.652 -12.274 33.243 1.00 85.88 102 ILE A N 1
ATOM 830 C CA . ILE A 1 102 ? -25.247 -11.855 33.389 1.00 85.88 102 ILE A CA 1
ATOM 831 C C . ILE A 1 102 ? -24.794 -11.980 34.847 1.00 85.88 102 ILE A C 1
ATOM 833 O O . ILE A 1 102 ? -23.759 -12.572 35.148 1.00 85.88 102 ILE A O 1
ATOM 837 N N . PHE A 1 103 ? -25.593 -11.456 35.774 1.00 85.25 103 PHE A N 1
ATOM 838 C CA . PHE A 1 103 ? -25.359 -11.553 37.210 1.00 85.25 103 PHE A CA 1
ATOM 839 C C . PHE A 1 103 ? -26.689 -11.531 37.967 1.00 85.25 103 PHE A C 1
ATOM 841 O O . PHE A 1 103 ? -27.694 -11.014 37.483 1.00 85.25 103 PHE A O 1
ATOM 848 N N . GLU A 1 104 ? -26.691 -12.107 39.161 1.00 81.69 104 GLU A N 1
ATOM 849 C CA . GLU A 1 104 ? -27.840 -12.185 40.058 1.00 81.69 104 GLU A CA 1
ATOM 850 C C . GLU A 1 104 ? -27.548 -11.419 41.344 1.00 81.69 104 GLU A C 1
ATOM 852 O O . GLU A 1 104 ? -26.453 -11.509 41.905 1.00 81.69 104 GLU A O 1
ATOM 857 N N . MET A 1 105 ? -28.542 -10.678 41.824 1.00 79.62 105 MET A N 1
ATOM 858 C CA . MET A 1 105 ? -28.483 -9.950 43.089 1.00 79.62 105 MET A CA 1
ATOM 859 C C . MET A 1 105 ? -29.177 -10.733 44.202 1.00 79.62 105 MET A C 1
ATOM 861 O O . MET A 1 105 ? -30.157 -11.436 43.969 1.00 79.62 105 MET A O 1
ATOM 865 N N . ASP A 1 106 ? -28.664 -10.597 45.422 1.00 72.88 106 ASP A N 1
ATOM 866 C CA . ASP A 1 106 ? -29.241 -11.175 46.633 1.00 72.88 106 ASP A CA 1
ATOM 867 C C . ASP A 1 106 ? -30.542 -10.434 46.986 1.00 72.88 106 ASP A C 1
ATOM 869 O O . ASP A 1 106 ? -30.550 -9.390 47.642 1.00 72.88 106 ASP A O 1
ATOM 873 N N . GLY A 1 107 ? -31.654 -10.923 46.437 1.00 62.91 107 GLY A N 1
ATOM 874 C CA . GLY A 1 107 ? -32.966 -10.305 46.554 1.00 62.91 107 GLY A CA 1
ATOM 875 C C . GLY A 1 107 ? -33.841 -11.010 47.582 1.00 62.91 107 GLY A C 1
ATOM 876 O O . GLY A 1 107 ? -34.400 -12.065 47.299 1.00 62.91 107 GLY A O 1
ATOM 877 N N . LYS A 1 108 ? -34.091 -10.366 48.728 1.00 54.44 108 LYS A N 1
ATOM 878 C CA . LYS A 1 108 ? -35.280 -10.685 49.542 1.00 54.44 108 LYS A CA 1
ATOM 879 C C . LYS A 1 108 ? -36.585 -10.148 48.933 1.00 54.44 108 LYS A C 1
ATOM 881 O O . LYS A 1 108 ? -37.644 -10.540 49.405 1.00 54.44 108 LYS A O 1
ATOM 886 N N . SER A 1 109 ? -36.529 -9.275 47.915 1.00 52.50 109 SER A N 1
ATOM 887 C CA . SER A 1 109 ? -37.728 -8.571 47.422 1.00 52.50 109 SER A CA 1
ATOM 888 C C . SER A 1 109 ? -37.945 -8.508 45.905 1.00 52.50 109 SER A C 1
ATOM 890 O O . SER A 1 109 ? -39.048 -8.153 45.508 1.00 52.50 109 SER A O 1
ATOM 892 N N . GLN A 1 110 ? -36.996 -8.871 45.036 1.00 51.31 110 GLN A N 1
ATOM 893 C CA . GLN A 1 110 ? -37.238 -8.824 43.585 1.00 51.31 110 GLN A CA 1
ATOM 894 C C . GLN A 1 110 ? -36.393 -9.853 42.836 1.00 51.31 110 GLN A C 1
ATOM 896 O O . GLN A 1 110 ? -35.178 -9.721 42.720 1.00 51.31 110 GLN A O 1
ATOM 901 N N . LYS A 1 111 ? -37.066 -10.867 42.289 1.00 52.09 111 LYS A N 1
ATOM 902 C CA . LYS A 1 111 ? -36.529 -11.727 41.236 1.00 52.09 111 LYS A CA 1
ATOM 903 C C . LYS A 1 111 ? -36.956 -11.104 39.911 1.00 52.09 111 LYS A C 1
ATOM 905 O O . LYS A 1 111 ? -38.141 -11.138 39.586 1.00 52.09 111 LYS A O 1
ATOM 910 N N . ALA A 1 112 ? -36.025 -10.471 39.200 1.00 52.00 112 ALA A N 1
ATOM 911 C CA . ALA A 1 112 ? -36.320 -9.903 37.890 1.00 52.00 112 ALA A CA 1
ATOM 912 C C . ALA A 1 112 ? -36.740 -11.041 36.937 1.00 52.00 112 ALA A C 1
ATOM 914 O O . ALA A 1 112 ? -36.047 -12.063 36.879 1.00 52.00 112 ALA A O 1
ATOM 915 N N . PRO A 1 113 ? -37.883 -10.929 36.239 1.00 48.53 113 PRO A N 1
ATOM 916 C CA . PRO A 1 113 ? -38.290 -11.936 35.275 1.00 48.53 113 PRO A CA 1
ATOM 917 C C . PRO A 1 113 ? -37.281 -11.973 34.124 1.00 48.53 113 PRO A C 1
ATOM 919 O O . PRO A 1 113 ? -36.895 -10.938 33.584 1.00 48.53 113 PRO A O 1
ATOM 922 N N . SER A 1 114 ? -36.857 -13.176 33.740 1.00 51.94 114 SER A N 1
ATOM 923 C CA . SER A 1 114 ? -36.081 -13.410 32.524 1.00 51.94 114 SER A CA 1
ATOM 924 C C . SER A 1 114 ? -36.916 -12.970 31.318 1.00 51.94 114 SER A C 1
ATOM 926 O O . SER A 1 114 ? -37.846 -13.676 30.921 1.00 51.94 114 SER A O 1
ATOM 928 N N . HIS A 1 115 ? -36.641 -11.783 30.777 1.00 47.38 115 HIS A N 1
ATOM 929 C CA . HIS A 1 115 ? -37.335 -11.279 29.598 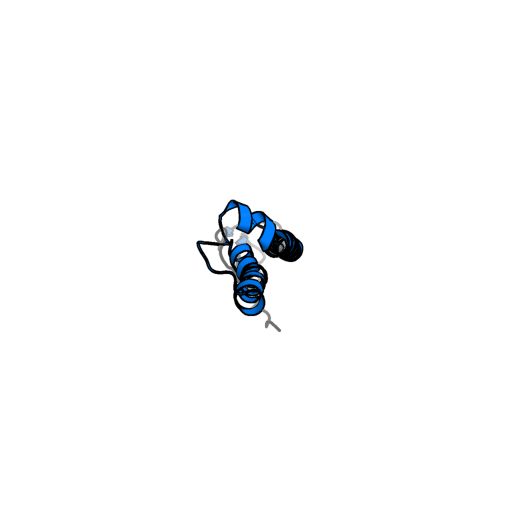1.00 47.38 115 HIS A CA 1
ATOM 930 C C . HIS A 1 115 ? -36.963 -12.166 28.395 1.00 47.38 115 HIS A C 1
ATOM 932 O O . HIS A 1 115 ? -35.775 -12.289 28.091 1.00 47.38 115 HIS A O 1
ATOM 938 N N . PRO A 1 116 ? -37.929 -12.803 27.702 1.00 53.41 116 PRO A N 1
ATOM 939 C CA . PRO A 1 116 ? -37.631 -13.573 26.499 1.00 53.41 116 PRO A CA 1
ATOM 940 C C . PRO A 1 116 ? -37.036 -12.659 25.414 1.00 53.41 116 PRO A C 1
ATOM 942 O O . PRO A 1 116 ? -37.404 -11.479 25.361 1.00 53.41 116 PRO A O 1
ATOM 945 N N . PRO A 1 117 ? -36.131 -13.175 24.561 1.00 50.78 117 PRO A N 1
ATOM 946 C CA . PRO A 1 117 ? -35.474 -12.383 23.527 1.00 50.78 117 PRO A CA 1
ATOM 947 C C . PRO A 1 117 ? -36.517 -11.785 22.577 1.00 50.78 117 PRO A C 1
ATOM 949 O O . PRO A 1 117 ? -37.362 -12.500 22.036 1.00 50.78 117 PRO A O 1
ATOM 952 N N . ALA A 1 118 ? -36.466 -10.465 22.388 1.00 51.22 118 ALA A N 1
ATOM 953 C CA . ALA A 1 118 ? -37.296 -9.782 21.403 1.00 51.22 118 ALA A CA 1
ATOM 954 C C . ALA A 1 118 ? -36.934 -10.267 19.982 1.00 51.22 118 ALA A C 1
ATOM 956 O O . ALA A 1 118 ? -35.749 -10.486 19.705 1.00 51.22 118 ALA A O 1
ATOM 957 N N . PRO A 1 119 ? -37.918 -10.444 19.080 1.00 43.62 119 PRO A N 1
ATOM 958 C CA . PRO A 1 119 ? -37.650 -10.844 17.706 1.00 43.62 119 PRO A CA 1
ATOM 959 C C . PRO A 1 119 ? -36.806 -9.773 17.011 1.00 43.62 119 PRO A C 1
ATOM 961 O O . PRO A 1 119 ? -37.128 -8.586 17.035 1.00 43.62 119 PRO A O 1
ATOM 964 N N . VAL A 1 120 ? -35.703 -10.218 16.418 1.00 49.97 120 VAL A N 1
ATOM 965 C CA . VAL A 1 120 ? -34.803 -9.395 15.611 1.00 49.97 120 VAL A CA 1
ATOM 966 C C . VAL A 1 120 ? -35.503 -9.143 14.270 1.00 49.97 120 VAL A C 1
ATOM 968 O O . VAL A 1 120 ? -35.770 -10.105 13.550 1.00 49.97 120 VAL A O 1
ATOM 971 N N . LEU A 1 121 ? -35.862 -7.885 13.983 1.00 38.31 121 LEU A N 1
ATOM 972 C CA . LEU A 1 121 ? -36.278 -7.418 12.651 1.00 38.31 121 LEU A CA 1
ATOM 973 C C . LEU A 1 121 ? -35.051 -7.099 11.794 1.00 38.31 121 LEU A C 1
ATOM 975 O O . LEU A 1 121 ? -34.079 -6.548 12.363 1.00 38.31 121 LEU A O 1
#

Secondary structure (DSSP, 8-state):
-HHHHHHHHHHHHHHHHHHHHHS-PPBTTTB-HHHHHHHTHHHHHHHHHHHHHHHHHHHHHS-----------------SS---EEEE---TT----TT---EEE--SS-----PPPPP--

Foldseek 3Di:
DVLLVVLCVVQVVVLVVCCCPVVVDDPPPQDDVVNCCVSCVRSVVSSVVSSVVVVCVCPVPDPPDPDDPPPDPDDDDDDPDDAAWPDAPDDPPDDDDPQDDGTDGPDPPDDDDSDPDDDDD

Radius of gyration: 35.19 Å; chains: 1; bounding box: 66×25×88 Å

Organism: NCBI:txid1470563

Sequence (121 aa):
MLEFLLCSMFTLLPDYLYRRYRQGKRWGVELNPYTIWFELRWGITTCLILTITLITAIFYYHPSTTNVLSAFRTVTILSEGGGRVSKVYVDNNQIVKAGDPIFEMDGKSQKAPSHPPAPVL

pLDDT: mean 75.03, std 12.05, range [38.31, 91.75]